Protein AF-A0A828SQ86-F1 (afdb_monomer)

Nearest PDB structures (foldseek):
  7x0t-assembly1_A  TM=2.373E-01  e=5.331E+00  Homo sapiens
  7vr1-assembly1_A  TM=2.582E-01  e=9.027E+00  Homo sapiens

Secondary structure (DSSP, 8-state):
-HHHHHHHHHHHHHHHHHHHHHHSSPPPHHHHHHHHHHHHHHHHHHHHHHHHHHHHHHHTT-THHHHHHHHHHT-HHHHHHHHHHHHHHHHHHHHHHHHIIIIIHHHHHHHHH---

Mean predicted aligned error: 4.82 Å

Structure (mmCIF, N/CA/C/O backbone):
data_AF-A0A828SQ86-F1
#
_entry.id   AF-A0A828SQ86-F1
#
loop_
_atom_site.group_PDB
_atom_site.id
_atom_site.type_symbol
_atom_site.label_atom_id
_atom_site.label_alt_id
_atom_site.label_comp_id
_atom_site.label_asym_id
_atom_site.label_entity_id
_atom_site.label_seq_id
_atom_site.pdbx_PDB_ins_code
_atom_site.Cartn_x
_atom_site.Cartn_y
_atom_site.Cartn_z
_atom_site.occupancy
_atom_site.B_iso_or_equiv
_atom_site.auth_seq_id
_atom_site.auth_comp_id
_atom_site.auth_asym_id
_atom_site.auth_atom_id
_atom_site.pdbx_PDB_model_num
ATOM 1 N N . GLY A 1 1 ? -2.473 -13.123 9.424 1.00 46.91 1 GLY A N 1
ATOM 2 C CA . GLY A 1 1 ? -1.395 -12.416 8.700 1.00 46.91 1 GLY A CA 1
ATOM 3 C C . GLY A 1 1 ? -1.062 -13.031 7.346 1.00 46.91 1 GLY A C 1
ATOM 4 O O . GLY A 1 1 ? -0.986 -12.304 6.370 1.00 46.91 1 GLY A O 1
ATOM 5 N N . ILE A 1 2 ? -0.880 -14.354 7.259 1.00 52.22 2 ILE A N 1
ATOM 6 C CA . ILE A 1 2 ? -0.421 -15.040 6.030 1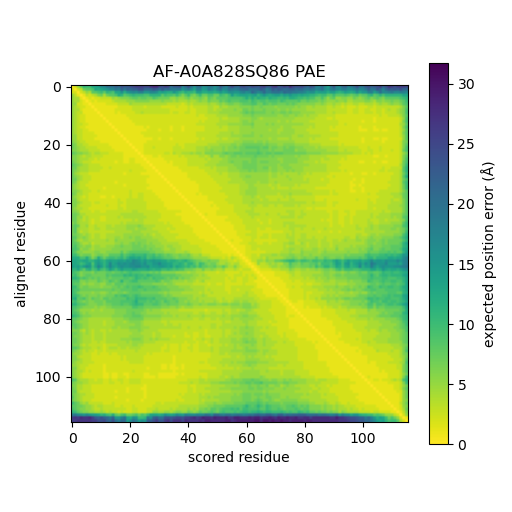.00 52.22 2 ILE A CA 1
ATOM 7 C C . ILE A 1 2 ? -1.460 -14.981 4.887 1.00 52.22 2 ILE A C 1
ATOM 9 O O . ILE A 1 2 ? -1.095 -14.795 3.729 1.00 52.22 2 ILE A O 1
ATOM 13 N N . LEU A 1 3 ? -2.756 -15.042 5.219 1.00 61.75 3 LEU A N 1
ATOM 14 C CA . LEU A 1 3 ? -3.868 -15.037 4.256 1.00 61.75 3 LEU A CA 1
ATOM 15 C C . LEU A 1 3 ? -3.983 -13.762 3.404 1.00 61.75 3 LEU A C 1
ATOM 17 O O . LEU A 1 3 ? -4.480 -13.841 2.289 1.00 61.75 3 LEU A O 1
ATOM 21 N N . THR A 1 4 ? -3.525 -12.603 3.888 1.00 70.56 4 THR A N 1
ATOM 22 C CA . THR A 1 4 ? -3.570 -11.338 3.128 1.00 70.56 4 THR A CA 1
ATOM 23 C C . THR A 1 4 ? -2.271 -11.049 2.379 1.00 70.56 4 THR A C 1
ATOM 25 O O . THR A 1 4 ? -2.304 -10.426 1.320 1.00 70.56 4 THR A O 1
ATOM 28 N N . ALA A 1 5 ? -1.130 -11.535 2.874 1.00 76.12 5 ALA A N 1
ATOM 29 C CA . ALA A 1 5 ? 0.170 -11.314 2.244 1.00 76.12 5 ALA A CA 1
ATOM 30 C C . ALA A 1 5 ? 0.300 -12.031 0.888 1.00 76.12 5 ALA A C 1
ATOM 32 O O . ALA A 1 5 ? 0.791 -11.448 -0.076 1.00 76.12 5 ALA A O 1
ATOM 33 N N . VAL A 1 6 ? -0.178 -13.276 0.789 1.00 85.31 6 VAL A N 1
ATOM 34 C CA . VAL A 1 6 ? -0.117 -14.074 -0.449 1.00 85.31 6 VAL A CA 1
ATOM 35 C C . VAL A 1 6 ? -0.900 -13.435 -1.608 1.00 85.31 6 VAL A C 1
ATOM 37 O O . VAL A 1 6 ? -0.291 -13.201 -2.655 1.00 85.31 6 VAL A O 1
ATOM 40 N N . PRO A 1 7 ? -2.199 -13.096 -1.472 1.00 87.31 7 PRO A N 1
ATOM 41 C CA . PRO A 1 7 ? -2.941 -12.456 -2.558 1.00 87.31 7 PRO A CA 1
ATOM 42 C C . PRO A 1 7 ? -2.385 -11.069 -2.899 1.00 87.31 7 PRO A C 1
ATOM 44 O O . PRO A 1 7 ? -2.374 -10.692 -4.069 1.00 87.31 7 PRO A O 1
ATOM 47 N N . TYR A 1 8 ? -1.855 -10.338 -1.913 1.00 89.44 8 TYR A N 1
ATOM 48 C CA . TYR A 1 8 ? -1.190 -9.058 -2.147 1.00 89.44 8 TYR A CA 1
ATOM 49 C C . TYR A 1 8 ? 0.047 -9.204 -3.045 1.00 89.44 8 TYR A C 1
ATOM 51 O O . TYR A 1 8 ? 0.150 -8.540 -4.079 1.00 89.44 8 TYR A O 1
ATOM 59 N N . LEU A 1 9 ? 0.953 -10.125 -2.699 1.00 90.31 9 LEU A N 1
ATOM 60 C CA . LEU A 1 9 ? 2.143 -10.424 -3.499 1.00 90.31 9 LEU A CA 1
ATOM 61 C C . LEU A 1 9 ? 1.772 -10.945 -4.893 1.00 90.31 9 LEU A C 1
ATOM 63 O O . LEU A 1 9 ? 2.349 -10.501 -5.887 1.00 90.31 9 LEU A O 1
ATOM 67 N N . GLY A 1 10 ? 0.782 -11.838 -4.980 1.00 93.38 10 GLY A N 1
ATOM 68 C CA . GLY A 1 10 ? 0.276 -12.354 -6.251 1.00 93.38 10 GLY A CA 1
ATOM 69 C C . GLY A 1 10 ? -0.225 -11.238 -7.169 1.00 93.38 10 GLY A C 1
ATOM 70 O O . GLY A 1 10 ? 0.170 -11.170 -8.335 1.00 93.38 10 GLY A O 1
ATOM 71 N N . ALA A 1 11 ? -1.019 -10.307 -6.634 1.00 94.06 11 ALA A N 1
ATOM 72 C CA . ALA A 1 11 ? -1.496 -9.145 -7.377 1.00 94.06 11 ALA A CA 1
ATOM 73 C C . ALA A 1 11 ? -0.346 -8.228 -7.822 1.00 94.06 11 ALA A C 1
ATOM 75 O O . ALA A 1 11 ? -0.341 -7.771 -8.967 1.00 94.06 11 ALA A O 1
ATOM 76 N N . MET A 1 12 ? 0.654 -7.993 -6.966 1.00 95.62 12 MET A N 1
ATOM 77 C CA . MET A 1 12 ? 1.821 -7.183 -7.332 1.00 95.62 12 MET A CA 1
ATOM 78 C C . MET A 1 12 ? 2.604 -7.785 -8.499 1.00 95.62 12 MET A C 1
ATOM 80 O O . MET A 1 12 ? 2.924 -7.088 -9.465 1.00 95.62 12 MET A O 1
ATOM 84 N N . ILE A 1 13 ? 2.882 -9.088 -8.432 1.00 95.31 13 ILE A N 1
ATOM 85 C CA . ILE A 1 13 ? 3.578 -9.815 -9.498 1.00 95.31 13 ILE A CA 1
ATOM 86 C C . ILE A 1 13 ? 2.758 -9.767 -10.786 1.00 95.31 13 ILE A C 1
ATOM 88 O O . ILE A 1 13 ? 3.305 -9.456 -11.843 1.00 95.31 13 ILE A O 1
ATOM 92 N N . PHE A 1 14 ? 1.452 -10.024 -10.707 1.00 96.50 14 PHE A N 1
ATOM 93 C CA . PHE A 1 14 ? 0.569 -10.015 -11.869 1.00 96.50 14 PHE A CA 1
ATOM 94 C C . PHE A 1 14 ? 0.519 -8.644 -12.558 1.00 96.50 14 PHE A C 1
ATOM 96 O O . PHE A 1 14 ? 0.686 -8.560 -13.778 1.00 96.50 14 PHE A O 1
ATOM 103 N N . VAL A 1 15 ? 0.333 -7.562 -11.792 1.00 96.56 15 VAL A N 1
ATOM 104 C CA . VAL A 1 15 ? 0.293 -6.192 -12.331 1.00 96.56 15 VAL A CA 1
ATOM 105 C C . VAL A 1 15 ? 1.625 -5.827 -12.976 1.00 96.56 15 VAL A C 1
ATOM 107 O O . VAL A 1 15 ? 1.634 -5.331 -14.105 1.00 96.56 15 VAL A O 1
ATOM 110 N N . LEU A 1 16 ? 2.746 -6.118 -12.307 1.00 96.81 16 LEU A N 1
ATOM 111 C CA . LEU A 1 16 ? 4.072 -5.870 -12.865 1.00 96.81 16 LEU A CA 1
ATOM 112 C C . LEU A 1 16 ? 4.291 -6.667 -14.155 1.00 96.81 16 LEU A C 1
ATOM 114 O O . LEU A 1 16 ? 4.689 -6.096 -15.165 1.00 96.81 16 LEU A O 1
ATOM 118 N N . PHE A 1 17 ? 3.990 -7.964 -14.158 1.00 96.06 17 PHE A N 1
ATOM 119 C CA . PHE A 1 17 ? 4.166 -8.818 -15.329 1.00 96.06 17 PHE A CA 1
ATOM 120 C C . PHE A 1 17 ? 3.338 -8.340 -16.526 1.00 96.06 17 PHE A C 1
ATOM 122 O O . PHE A 1 17 ? 3.848 -8.264 -17.648 1.00 96.06 17 PHE A O 1
ATOM 129 N N . ARG A 1 18 ? 2.074 -7.966 -16.291 1.00 97.00 18 ARG A N 1
ATOM 130 C CA . ARG A 1 18 ? 1.198 -7.395 -17.322 1.00 97.00 18 ARG A CA 1
ATOM 131 C C . ARG A 1 18 ? 1.759 -6.081 -17.866 1.00 97.00 18 ARG A C 1
ATOM 133 O O . ARG A 1 18 ? 1.745 -5.881 -19.079 1.00 97.00 18 ARG A O 1
ATOM 140 N N . PHE A 1 19 ? 2.265 -5.213 -16.991 1.00 97.06 19 PHE A N 1
ATOM 141 C CA . PHE A 1 19 ? 2.893 -3.954 -17.383 1.00 97.06 19 PHE A CA 1
ATOM 142 C C . PHE A 1 19 ? 4.141 -4.187 -18.243 1.00 97.06 19 PHE A C 1
ATOM 144 O O . PHE A 1 19 ? 4.227 -3.646 -19.342 1.00 97.06 19 PHE A O 1
ATOM 151 N N . LEU A 1 20 ? 5.064 -5.050 -17.797 1.00 96.44 20 LEU A N 1
ATOM 152 C CA . LEU A 1 20 ? 6.292 -5.369 -18.532 1.00 96.44 20 LEU A CA 1
ATOM 153 C C . LEU A 1 20 ? 5.985 -5.926 -19.926 1.00 96.44 20 LEU A C 1
ATOM 155 O O . LEU A 1 20 ? 6.595 -5.495 -20.900 1.00 96.44 20 LEU A O 1
ATOM 159 N N . LYS A 1 21 ? 5.019 -6.847 -20.048 1.00 95.19 21 LYS A N 1
ATOM 160 C CA . LYS A 1 21 ? 4.609 -7.402 -21.350 1.00 95.19 21 LYS A CA 1
ATOM 161 C C . LYS A 1 21 ? 4.071 -6.341 -22.309 1.00 95.19 21 LYS A C 1
ATOM 163 O O . LYS A 1 21 ? 4.339 -6.434 -23.504 1.00 95.19 21 LYS A O 1
ATOM 168 N N . LYS A 1 22 ? 3.311 -5.374 -21.792 1.00 95.94 22 LYS A N 1
ATOM 169 C CA . LYS A 1 22 ? 2.685 -4.319 -22.593 1.00 95.94 22 LYS A CA 1
ATOM 170 C C . LYS A 1 22 ? 3.691 -3.246 -23.014 1.00 95.94 22 LYS A C 1
ATOM 172 O O . LYS A 1 22 ? 3.765 -2.916 -24.188 1.00 95.94 22 LYS A O 1
ATOM 177 N N . GLU A 1 23 ? 4.453 -2.721 -22.061 1.00 95.50 23 GLU A N 1
ATOM 178 C CA . GLU A 1 23 ? 5.319 -1.554 -22.271 1.00 95.50 23 GLU A CA 1
ATOM 179 C C . GLU A 1 23 ? 6.749 -1.937 -22.687 1.00 95.50 23 GLU A C 1
ATOM 181 O O . GLU A 1 23 ? 7.520 -1.072 -23.088 1.00 95.50 23 GLU A O 1
ATOM 186 N N . ARG A 1 24 ? 7.131 -3.222 -22.575 1.00 93.81 24 ARG A N 1
ATOM 187 C CA . ARG A 1 24 ? 8.476 -3.753 -22.891 1.00 93.81 24 ARG A CA 1
ATOM 188 C C . ARG A 1 24 ? 9.627 -3.060 -22.142 1.00 93.81 24 ARG A C 1
ATOM 190 O O . ARG A 1 24 ? 10.777 -3.123 -22.556 1.00 93.81 24 ARG A O 1
ATOM 197 N N . ARG A 1 25 ? 9.333 -2.429 -21.003 1.00 94.31 25 ARG A N 1
ATOM 198 C CA . ARG A 1 25 ? 10.300 -1.747 -20.128 1.00 94.31 25 ARG A CA 1
ATOM 199 C C . ARG A 1 25 ? 9.859 -1.804 -18.670 1.00 94.31 25 ARG A C 1
ATOM 201 O O . ARG A 1 25 ? 8.688 -2.040 -18.379 1.00 94.31 25 ARG A O 1
ATOM 208 N N . ALA A 1 26 ? 10.778 -1.518 -17.751 1.00 95.75 26 ALA A N 1
ATOM 209 C CA . ALA A 1 26 ? 10.437 -1.312 -16.345 1.00 95.75 26 ALA A CA 1
ATOM 210 C C . ALA A 1 26 ? 9.604 -0.022 -16.133 1.00 95.75 26 ALA A C 1
ATOM 212 O O . ALA A 1 26 ? 9.681 0.904 -16.953 1.00 95.75 26 ALA A O 1
ATOM 213 N N . PRO A 1 27 ? 8.823 0.075 -15.036 1.00 96.50 27 PRO A N 1
ATOM 214 C CA . PRO A 1 27 ? 8.088 1.288 -14.690 1.00 96.50 27 PRO A CA 1
ATOM 215 C C . PRO A 1 27 ? 9.015 2.495 -14.507 1.00 96.50 27 PRO A C 1
ATOM 217 O O . PRO A 1 27 ? 10.070 2.411 -13.872 1.00 96.50 27 PRO A O 1
ATOM 220 N N . THR A 1 28 ? 8.588 3.642 -15.021 1.00 96.62 28 THR A N 1
ATOM 221 C CA . THR A 1 28 ? 9.190 4.947 -14.739 1.00 96.62 28 THR A CA 1
ATOM 222 C C . THR A 1 28 ? 8.921 5.369 -13.290 1.00 96.62 28 THR A C 1
ATOM 224 O O . THR A 1 28 ? 8.098 4.787 -12.579 1.00 96.62 28 THR A O 1
ATOM 227 N N . VAL A 1 29 ? 9.592 6.428 -12.827 1.00 94.31 29 VAL A N 1
ATOM 228 C CA . VAL A 1 29 ? 9.369 7.003 -11.490 1.00 94.31 29 VAL A CA 1
ATOM 229 C C . VAL A 1 29 ? 7.893 7.355 -11.214 1.00 94.31 29 VAL A C 1
ATOM 231 O O . VAL A 1 29 ? 7.409 6.952 -10.150 1.00 94.31 29 VAL A O 1
ATOM 234 N N . PRO A 1 30 ? 7.156 8.060 -12.100 1.00 96.19 30 PRO A N 1
ATOM 235 C CA . PRO A 1 30 ? 5.741 8.350 -11.861 1.00 96.19 30 PRO A CA 1
ATOM 236 C C . PRO A 1 30 ? 4.866 7.089 -11.849 1.00 96.19 30 PRO A C 1
ATOM 238 O O . PRO A 1 30 ? 4.013 6.959 -10.972 1.00 96.19 30 PRO A O 1
ATOM 241 N N . GLU A 1 31 ? 5.101 6.122 -12.740 1.00 96.62 31 GLU A N 1
A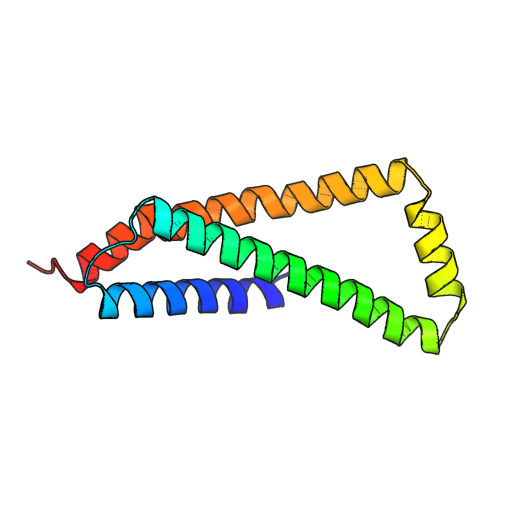TOM 242 C CA . GLU A 1 31 ? 4.340 4.859 -12.770 1.00 96.62 31 GLU A CA 1
ATOM 243 C C . GLU A 1 31 ? 4.569 4.031 -11.503 1.00 96.62 31 GLU A C 1
ATOM 245 O O . GLU A 1 31 ? 3.615 3.555 -10.889 1.00 96.62 31 GLU A O 1
ATOM 250 N N . LYS A 1 32 ? 5.820 3.933 -11.044 1.00 95.50 32 LYS A N 1
ATOM 251 C CA . LYS A 1 32 ? 6.173 3.291 -9.773 1.00 95.50 32 LYS A CA 1
ATOM 252 C C . LYS A 1 32 ? 5.431 3.925 -8.596 1.00 95.50 32 LYS A C 1
ATOM 254 O O . LYS A 1 32 ? 4.879 3.202 -7.765 1.00 95.50 32 LYS A O 1
ATOM 259 N N . LYS A 1 33 ? 5.402 5.263 -8.513 1.00 95.12 33 LYS A N 1
ATOM 260 C CA . LYS A 1 33 ? 4.645 5.977 -7.468 1.00 95.12 33 LYS A CA 1
ATOM 261 C C . LYS A 1 33 ? 3.153 5.660 -7.565 1.00 95.12 33 LYS A C 1
ATOM 263 O O . LYS A 1 33 ? 2.547 5.331 -6.549 1.00 95.12 33 LYS A O 1
ATOM 268 N N . LYS A 1 34 ? 2.587 5.678 -8.776 1.00 96.56 34 LYS A N 1
ATOM 269 C CA . LYS A 1 34 ? 1.178 5.344 -9.022 1.00 96.56 34 LYS A CA 1
ATOM 270 C C . LYS A 1 34 ? 0.837 3.922 -8.572 1.00 96.56 34 LYS A C 1
ATOM 272 O O . LYS A 1 34 ? -0.154 3.744 -7.872 1.00 96.56 34 LYS A O 1
ATOM 277 N N . PHE A 1 35 ? 1.659 2.926 -8.910 1.00 96.06 35 PHE A N 1
ATOM 278 C CA . PHE A 1 35 ? 1.453 1.549 -8.450 1.00 96.06 35 PHE A CA 1
ATOM 279 C C . PHE A 1 35 ? 1.568 1.434 -6.933 1.00 96.06 35 PHE A C 1
ATOM 281 O O . PHE A 1 35 ? 0.694 0.852 -6.301 1.00 96.06 35 PHE A O 1
ATOM 288 N N . THR A 1 36 ? 2.596 2.040 -6.340 1.00 95.81 36 THR A N 1
ATOM 289 C CA . THR A 1 36 ? 2.809 1.999 -4.886 1.00 95.81 36 THR A CA 1
ATOM 290 C C . THR A 1 36 ? 1.618 2.588 -4.131 1.00 95.81 36 THR A C 1
ATOM 292 O O . THR A 1 36 ? 1.081 1.946 -3.229 1.00 95.81 36 THR A O 1
ATOM 295 N N . LEU A 1 37 ? 1.162 3.778 -4.530 1.00 94.81 37 LEU A N 1
ATOM 296 C CA . LEU A 1 37 ? 0.004 4.433 -3.922 1.00 94.81 37 LEU A CA 1
ATOM 297 C C . LEU A 1 37 ? -1.283 3.647 -4.174 1.00 94.81 37 LEU A C 1
ATOM 299 O O . LEU A 1 37 ? -2.050 3.446 -3.241 1.00 94.81 37 LEU A O 1
ATOM 303 N N . GLY A 1 38 ? -1.492 3.144 -5.393 1.00 95.19 38 GLY A N 1
ATOM 304 C CA . GLY A 1 38 ? -2.663 2.334 -5.728 1.00 95.19 38 GLY A CA 1
ATOM 305 C C . GLY A 1 38 ? -2.776 1.081 -4.859 1.00 95.19 38 GLY A C 1
ATOM 306 O O . GLY A 1 38 ? -3.815 0.849 -4.250 1.00 95.19 38 GLY A O 1
ATOM 307 N N . PHE A 1 39 ? -1.694 0.311 -4.723 1.00 94.00 39 PHE A N 1
ATOM 308 C CA . PHE A 1 39 ? -1.671 -0.870 -3.852 1.00 94.00 39 PHE A CA 1
ATOM 309 C C . PHE A 1 39 ? -1.823 -0.516 -2.372 1.00 94.00 39 PHE A C 1
ATOM 311 O O . PHE A 1 39 ? -2.496 -1.242 -1.643 1.00 94.00 39 PHE A O 1
ATOM 318 N N . THR A 1 40 ? -1.233 0.596 -1.931 1.00 91.81 40 THR A N 1
ATOM 319 C CA . THR A 1 40 ? -1.380 1.087 -0.553 1.00 91.81 40 THR A CA 1
ATOM 320 C C . THR A 1 40 ? -2.841 1.437 -0.260 1.00 91.81 40 THR A C 1
ATOM 322 O O . THR A 1 40 ? -3.396 0.978 0.734 1.00 91.81 40 THR A O 1
ATOM 325 N N . LEU A 1 41 ? -3.492 2.182 -1.156 1.00 92.88 41 LEU A N 1
ATOM 326 C CA . LEU A 1 41 ? -4.897 2.569 -1.031 1.00 92.88 41 LEU A CA 1
ATOM 327 C C . LEU A 1 41 ? -5.832 1.359 -1.050 1.00 92.88 41 LEU A C 1
ATOM 329 O O . LEU A 1 41 ? -6.713 1.268 -0.201 1.00 92.88 41 LEU A O 1
ATOM 333 N N . ILE A 1 42 ? -5.622 0.412 -1.969 1.00 92.69 42 ILE A N 1
ATOM 334 C CA . ILE A 1 42 ? -6.422 -0.820 -2.032 1.00 92.69 42 ILE A CA 1
ATOM 335 C C . ILE A 1 42 ? -6.269 -1.624 -0.739 1.00 92.69 42 ILE A C 1
ATOM 337 O O . ILE A 1 42 ? -7.267 -2.079 -0.185 1.00 92.69 42 ILE A O 1
ATOM 341 N N . PHE A 1 43 ? -5.042 -1.779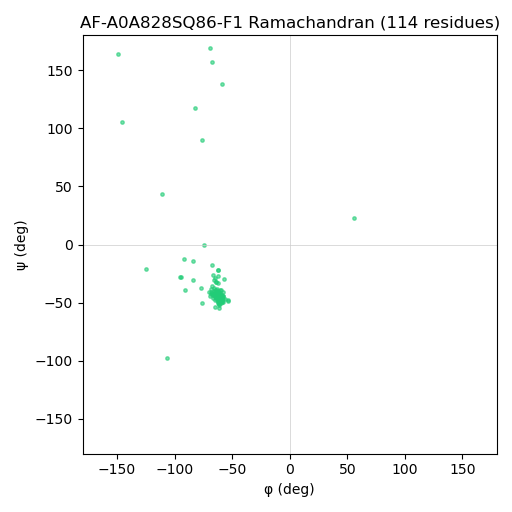 -0.235 1.00 90.81 43 PHE A N 1
ATOM 342 C CA . PHE A 1 43 ? -4.791 -2.528 0.993 1.00 90.81 43 PHE A CA 1
ATOM 343 C C . PHE A 1 43 ? -5.503 -1.896 2.192 1.00 90.81 43 PHE A C 1
ATOM 345 O O . PHE A 1 43 ? -6.235 -2.584 2.904 1.00 90.81 43 PHE A O 1
ATOM 352 N N . TRP A 1 44 ? -5.335 -0.590 2.408 1.00 90.88 44 TRP A N 1
ATOM 353 C CA . TRP A 1 44 ? -5.972 0.092 3.537 1.00 90.88 44 TRP A CA 1
ATOM 354 C C . TRP A 1 44 ? -7.488 0.177 3.390 1.00 90.88 44 TRP A C 1
ATOM 356 O O . TRP A 1 44 ? -8.194 -0.044 4.371 1.00 90.88 44 TRP A O 1
ATOM 366 N N . GLY A 1 45 ? -7.992 0.400 2.174 1.00 92.12 45 GLY A N 1
ATOM 367 C CA . GLY A 1 45 ? -9.422 0.371 1.877 1.00 92.12 45 GLY A CA 1
ATOM 368 C C . GLY A 1 45 ? -10.043 -0.989 2.187 1.00 92.12 45 GLY A C 1
ATOM 369 O O . GLY A 1 45 ? -11.030 -1.054 2.910 1.00 92.12 45 GLY A O 1
ATOM 370 N N . TYR A 1 46 ? -9.423 -2.083 1.735 1.00 90.50 46 TYR A N 1
ATOM 371 C CA . TYR A 1 46 ? -9.877 -3.442 2.042 1.00 90.50 46 TYR A CA 1
ATOM 372 C C . TYR A 1 46 ? -9.898 -3.721 3.552 1.00 90.50 46 TYR A C 1
ATOM 374 O O . TYR A 1 46 ? -10.888 -4.242 4.064 1.00 90.50 46 TYR A O 1
ATOM 382 N N . ASN A 1 47 ? -8.838 -3.348 4.279 1.00 89.88 47 ASN A N 1
ATOM 383 C CA . ASN A 1 47 ? -8.781 -3.550 5.730 1.00 89.88 47 ASN A CA 1
ATOM 384 C C . ASN A 1 47 ? -9.846 -2.719 6.461 1.00 89.88 47 ASN A C 1
ATOM 386 O O . ASN A 1 47 ? -10.523 -3.244 7.343 1.00 89.88 47 ASN A O 1
ATOM 390 N N . LEU A 1 48 ? -10.043 -1.458 6.066 1.00 91.25 48 LEU A N 1
ATOM 391 C CA . LEU A 1 48 ? -11.081 -0.600 6.636 1.00 91.25 48 LEU A CA 1
ATOM 392 C C . LEU A 1 48 ? -12.481 -1.169 6.369 1.00 91.25 48 LEU A C 1
ATOM 394 O O . LEU A 1 48 ? -13.282 -1.279 7.294 1.00 91.25 48 LEU A O 1
ATOM 398 N N . CYS A 1 49 ? -12.759 -1.597 5.134 1.00 94.00 49 CYS A N 1
ATOM 399 C CA . CYS A 1 49 ? -14.008 -2.274 4.794 1.00 94.00 49 CYS A CA 1
ATOM 400 C C . CYS A 1 49 ? -14.209 -3.539 5.634 1.00 94.00 49 CYS A C 1
ATOM 402 O O . CYS A 1 49 ? -15.316 -3.768 6.108 1.00 94.00 49 CYS A O 1
ATOM 404 N N . GLY A 1 50 ? -13.158 -4.330 5.864 1.00 91.75 50 GLY A N 1
ATOM 405 C CA . GLY A 1 50 ? -13.215 -5.516 6.719 1.00 91.75 5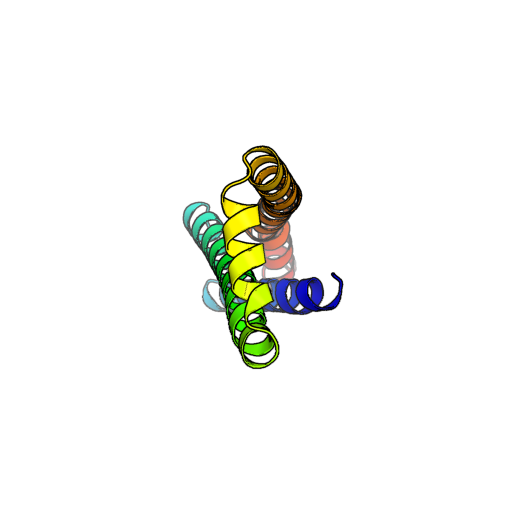0 GLY A CA 1
ATOM 406 C C . GLY A 1 50 ? -13.581 -5.193 8.169 1.00 91.75 50 GLY A C 1
ATOM 407 O O . GLY A 1 50 ? -14.439 -5.863 8.740 1.00 91.75 50 GLY A O 1
ATOM 408 N N . VAL A 1 51 ? -12.992 -4.139 8.746 1.00 90.62 51 VAL A N 1
ATOM 409 C CA . VAL A 1 51 ? -13.330 -3.669 10.102 1.00 90.62 51 VAL A CA 1
ATOM 410 C C . VAL A 1 51 ? -14.789 -3.222 10.175 1.00 90.62 51 VAL A C 1
ATOM 412 O O . VAL A 1 51 ? -15.522 -3.683 11.048 1.00 90.62 51 VAL A O 1
ATOM 415 N N . LEU A 1 52 ? -15.235 -2.377 9.241 1.00 92.44 52 LEU A N 1
ATOM 416 C CA . LEU A 1 52 ? -16.614 -1.878 9.210 1.00 92.44 52 LEU A CA 1
ATOM 417 C C . LEU A 1 52 ? -17.627 -3.004 8.974 1.00 92.44 52 LEU A C 1
ATOM 419 O O . LEU A 1 52 ? -18.676 -3.043 9.612 1.00 92.44 52 LEU A O 1
ATOM 423 N N . PHE A 1 53 ? -17.306 -3.943 8.085 1.00 93.69 53 PHE A N 1
ATOM 424 C CA . PHE A 1 53 ? -18.147 -5.100 7.805 1.00 93.69 53 PHE A CA 1
ATOM 425 C C . PHE A 1 53 ? -18.232 -6.048 9.005 1.00 93.69 53 PHE A C 1
ATOM 427 O O . PHE A 1 53 ? -19.321 -6.504 9.345 1.00 93.69 53 PHE A O 1
ATOM 434 N N . GLY A 1 54 ? -17.110 -6.304 9.684 1.00 91.31 54 GLY A N 1
ATOM 435 C CA . GLY A 1 54 ? -17.088 -7.067 10.930 1.00 91.31 54 GLY A CA 1
ATOM 436 C C . GLY A 1 54 ? -17.945 -6.400 12.002 1.00 91.31 54 GLY A C 1
ATOM 437 O O . GLY A 1 54 ? -18.837 -7.041 12.554 1.00 91.31 54 GLY A O 1
ATOM 438 N N . LEU A 1 55 ? -17.748 -5.098 12.229 1.00 92.31 55 LEU A N 1
ATOM 439 C CA . LEU A 1 55 ? -18.556 -4.306 13.159 1.00 92.31 55 LEU A CA 1
ATOM 440 C C . LEU A 1 55 ? -20.051 -4.435 12.837 1.00 92.31 55 LEU A C 1
ATOM 442 O O . LEU A 1 55 ? -20.852 -4.728 13.721 1.00 92.31 55 LEU A O 1
ATOM 446 N N . PHE A 1 56 ? -20.428 -4.287 11.567 1.00 91.06 56 PHE A N 1
ATOM 447 C CA . PHE A 1 56 ? -21.809 -4.427 11.109 1.00 91.06 56 PHE A CA 1
ATOM 448 C C . PHE A 1 56 ? -22.385 -5.831 11.342 1.00 91.06 56 PHE A C 1
ATOM 450 O O . PHE A 1 56 ? -23.511 -5.961 11.815 1.00 91.06 56 PHE A O 1
ATOM 457 N N . LEU A 1 57 ? -21.638 -6.893 11.030 1.00 93.25 57 LEU A N 1
ATOM 458 C CA . LEU A 1 57 ? -22.110 -8.264 11.230 1.00 93.25 57 LEU A CA 1
ATOM 459 C C . LEU A 1 57 ? -22.246 -8.633 12.709 1.00 93.25 57 LEU A C 1
ATOM 461 O O . LEU A 1 57 ? -23.231 -9.273 13.082 1.00 93.25 57 LEU A O 1
ATOM 465 N N . PHE A 1 58 ? -21.276 -8.258 13.542 1.00 91.50 58 PHE A N 1
ATOM 466 C CA . PHE A 1 58 ? -21.273 -8.624 14.958 1.00 91.50 58 PHE A CA 1
ATOM 467 C C . PHE A 1 58 ? -22.248 -7.774 15.780 1.00 91.50 58 PHE A C 1
ATOM 469 O O . PHE A 1 58 ? -22.959 -8.324 16.619 1.00 91.50 58 PHE A O 1
ATOM 476 N N . SER A 1 59 ? -22.385 -6.480 15.470 1.00 90.06 59 SER A N 1
ATOM 477 C CA . SER A 1 59 ? -23.347 -5.594 16.153 1.00 90.06 59 SER A CA 1
ATOM 478 C C . SER A 1 59 ? -24.812 -5.999 15.977 1.00 90.06 59 SER A C 1
ATOM 480 O O . SER A 1 59 ? -25.645 -5.660 16.811 1.00 90.06 59 SER A O 1
ATOM 482 N N . ARG A 1 60 ? -25.148 -6.769 14.931 1.00 88.69 60 ARG A N 1
ATOM 483 C CA . ARG A 1 60 ? -26.492 -7.352 14.766 1.00 88.69 60 ARG A CA 1
ATOM 484 C C . ARG A 1 60 ? -26.843 -8.375 15.843 1.00 88.69 60 ARG A C 1
ATOM 486 O O . ARG A 1 60 ? -28.022 -8.590 16.097 1.00 88.69 60 ARG A O 1
ATOM 493 N N . LYS A 1 61 ? -25.838 -9.055 16.399 1.00 87.44 61 LYS A N 1
ATOM 494 C CA . LYS A 1 61 ? -26.019 -10.083 17.432 1.00 87.44 61 LYS A CA 1
ATOM 495 C C . LYS A 1 61 ? -25.850 -9.516 18.836 1.00 87.44 61 LYS A C 1
ATOM 497 O O . LYS A 1 61 ? -26.450 -10.049 19.760 1.00 87.44 61 LYS A O 1
ATOM 502 N N . ASP A 1 62 ? -25.056 -8.458 18.969 1.00 89.31 62 ASP A N 1
ATOM 503 C CA . ASP A 1 62 ? -24.794 -7.784 20.233 1.00 89.31 62 ASP A CA 1
ATOM 504 C C . ASP A 1 62 ? -24.617 -6.265 20.009 1.00 89.31 62 ASP A C 1
ATOM 506 O O . ASP A 1 62 ? -23.584 -5.828 19.484 1.00 89.31 62 ASP A O 1
ATOM 510 N N . PRO A 1 63 ? -25.612 -5.440 20.382 1.00 83.38 63 PRO A N 1
ATOM 511 C CA . PRO A 1 63 ? -25.557 -3.995 20.189 1.00 83.38 63 PRO A CA 1
ATOM 512 C C . PRO A 1 63 ? -24.491 -3.300 21.055 1.00 83.38 63 PRO A C 1
ATOM 514 O O . PRO A 1 63 ? -24.085 -2.182 20.711 1.00 83.38 63 PRO A O 1
ATOM 517 N N . GLU A 1 64 ? -23.982 -3.935 22.120 1.00 91.75 64 GLU A N 1
ATOM 518 C CA . GLU A 1 64 ? -22.912 -3.367 22.954 1.00 91.75 64 GLU A CA 1
ATOM 519 C C . GLU A 1 64 ? -21.590 -3.256 22.188 1.00 91.75 64 GLU A C 1
ATOM 521 O O . GLU A 1 64 ? -20.790 -2.360 22.456 1.00 91.75 64 GLU A O 1
ATOM 526 N N . ILE A 1 65 ? -21.369 -4.093 21.169 1.00 91.00 65 ILE A N 1
ATOM 527 C CA . ILE A 1 65 ? -20.152 -4.063 20.343 1.00 91.00 65 ILE A CA 1
ATOM 528 C C . ILE A 1 65 ? -19.961 -2.694 19.687 1.00 91.00 65 ILE A C 1
ATOM 530 O O . ILE A 1 65 ? -18.856 -2.146 19.694 1.00 91.00 65 ILE A O 1
ATOM 534 N N . LEU A 1 66 ? -21.035 -2.119 19.140 1.00 88.88 66 LEU A N 1
ATOM 535 C CA . LEU A 1 66 ? -20.969 -0.805 18.504 1.00 88.88 66 LEU A CA 1
ATOM 536 C C . LEU A 1 66 ? -20.710 0.297 19.540 1.00 88.88 66 LEU A C 1
ATOM 538 O O . LEU A 1 66 ? -19.910 1.199 19.289 1.00 88.88 66 LEU A O 1
ATOM 542 N N . GLN A 1 67 ? -21.350 0.213 20.708 1.00 89.69 67 GLN A N 1
ATOM 543 C CA . GLN A 1 67 ? -21.173 1.186 21.788 1.00 89.69 67 GLN A CA 1
ATOM 544 C C . GLN A 1 67 ? -19.744 1.159 22.344 1.00 89.69 67 GLN A C 1
ATOM 546 O O . GLN A 1 67 ? -19.100 2.206 22.432 1.00 89.69 67 GLN A O 1
ATOM 551 N N . ASN A 1 68 ? -19.218 -0.033 22.631 1.00 91.81 68 ASN A N 1
ATOM 552 C CA . ASN A 1 68 ? -17.857 -0.239 23.119 1.00 91.81 68 ASN A CA 1
ATOM 553 C C . ASN A 1 68 ? -16.818 0.225 22.096 1.00 91.81 68 ASN A C 1
ATOM 555 O O . ASN A 1 68 ? -15.865 0.915 22.454 1.00 91.81 68 ASN A O 1
ATOM 559 N N . PHE A 1 69 ? -17.026 -0.064 20.808 1.00 90.81 69 PHE A N 1
ATOM 560 C CA . PHE A 1 69 ? -16.151 0.435 19.747 1.00 90.81 69 PHE A CA 1
ATOM 561 C C . PHE A 1 69 ? -16.106 1.971 19.711 1.00 90.81 69 PHE A C 1
ATOM 563 O O . PHE A 1 69 ? -15.023 2.559 19.696 1.00 90.81 69 PHE A O 1
ATOM 570 N N . MET A 1 70 ? -17.265 2.635 19.770 1.00 90.31 70 MET A N 1
ATOM 571 C CA . MET A 1 70 ? -17.337 4.101 19.816 1.00 90.31 70 MET A CA 1
ATOM 572 C C . MET A 1 70 ? -16.708 4.679 21.090 1.00 90.31 70 MET A C 1
ATOM 574 O O . MET A 1 70 ? -16.139 5.771 21.050 1.00 90.31 70 MET A O 1
ATOM 578 N N . LEU A 1 71 ? -16.784 3.961 22.212 1.00 93.69 71 LEU A N 1
ATOM 579 C CA . LEU A 1 71 ? -16.140 4.350 23.463 1.00 93.69 71 LEU A CA 1
ATOM 580 C C . LEU A 1 71 ? -14.611 4.251 23.364 1.00 93.69 71 LEU A C 1
ATOM 582 O O . LEU A 1 71 ? -13.923 5.200 23.743 1.00 93.69 71 LEU A O 1
ATOM 586 N N . TYR A 1 72 ? -14.074 3.175 22.780 1.00 91.31 72 TYR A N 1
ATOM 587 C CA . TYR A 1 72 ? -12.634 3.039 22.538 1.00 91.31 72 TYR A CA 1
ATOM 588 C C . TYR A 1 72 ? -12.097 4.103 21.579 1.00 91.31 72 TYR A C 1
ATOM 590 O O . TYR A 1 72 ? -11.031 4.663 21.827 1.00 91.31 72 TYR A O 1
ATOM 598 N N . LEU A 1 73 ? -12.852 4.470 20.538 1.00 90.31 73 LEU A N 1
ATOM 599 C CA . LEU A 1 73 ? -12.457 5.550 19.627 1.00 90.31 73 LEU A CA 1
ATOM 600 C C . LEU A 1 73 ? -12.336 6.920 20.310 1.00 90.31 73 LEU A C 1
ATOM 602 O O . LEU A 1 73 ? -11.636 7.786 19.794 1.00 90.31 73 LEU A O 1
ATOM 606 N N . LYS A 1 74 ? -12.980 7.137 21.462 1.00 93.00 74 LYS A N 1
ATOM 607 C CA . LYS A 1 74 ? -12.838 8.379 22.241 1.00 93.00 74 LYS A CA 1
ATOM 608 C C . LYS A 1 74 ? -11.613 8.378 23.155 1.00 93.00 74 LYS A C 1
ATOM 610 O O . LYS A 1 74 ? -11.251 9.435 23.666 1.00 93.00 74 LYS A O 1
ATOM 615 N N . GLN A 1 75 ? -10.980 7.227 23.383 1.00 95.12 75 GLN A N 1
ATOM 616 C CA . GLN A 1 75 ? -9.822 7.117 24.266 1.00 95.12 75 GLN A CA 1
ATOM 617 C C . GLN A 1 75 ? -8.532 7.514 23.521 1.00 95.12 75 GLN A C 1
ATOM 619 O O . GLN A 1 75 ? -8.126 6.823 22.582 1.00 95.12 75 GLN A O 1
ATOM 624 N N . PRO A 1 76 ? -7.816 8.576 23.948 1.00 93.38 76 PRO A N 1
ATOM 625 C CA . PRO A 1 76 ? -6.612 9.045 23.251 1.00 93.38 76 PRO A CA 1
ATOM 626 C C . PRO A 1 76 ? -5.475 8.015 23.226 1.00 93.38 76 PRO A C 1
ATOM 628 O O . PRO A 1 76 ? -4.720 7.935 22.257 1.00 93.38 76 PRO A O 1
ATOM 631 N N . GLN A 1 77 ? -5.366 7.203 24.282 1.00 94.00 77 GLN A N 1
ATOM 632 C CA . GLN A 1 77 ? -4.377 6.127 24.390 1.00 94.00 77 GLN A CA 1
ATOM 633 C C . GLN A 1 77 ? -4.650 5.026 23.362 1.00 94.00 77 GLN A C 1
ATOM 635 O O . GLN A 1 77 ? -3.739 4.614 22.648 1.00 94.00 77 GLN A O 1
ATOM 640 N N . PHE A 1 7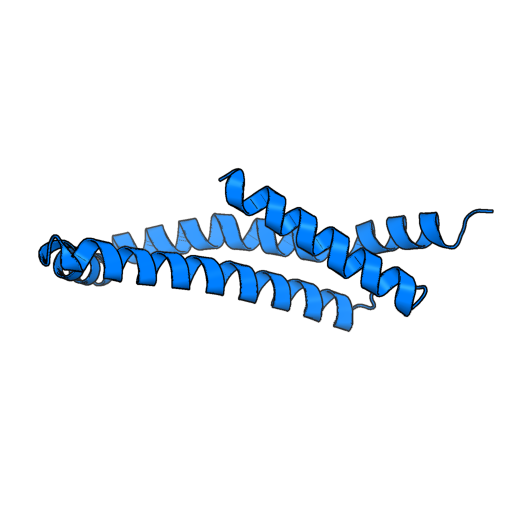8 ? -5.913 4.607 23.231 1.00 92.81 78 PHE A N 1
ATOM 641 C CA . PHE A 1 78 ? -6.322 3.620 22.236 1.00 92.81 78 PHE A CA 1
ATOM 642 C C . PHE A 1 78 ? -6.042 4.116 20.814 1.00 92.81 78 PHE A C 1
ATOM 644 O O . PHE A 1 78 ? -5.408 3.408 20.032 1.00 92.81 78 PHE A O 1
ATOM 651 N N . LEU A 1 79 ? -6.431 5.358 20.496 1.00 93.88 79 LEU A N 1
ATOM 652 C CA . LEU A 1 79 ? -6.150 5.963 19.190 1.00 93.88 79 LEU A CA 1
ATOM 653 C C . LEU A 1 79 ? -4.647 6.017 18.893 1.00 93.88 79 LEU A C 1
ATOM 655 O O . LEU A 1 79 ? -4.229 5.652 17.795 1.00 93.88 79 LEU A O 1
ATOM 659 N N . SER A 1 80 ? -3.834 6.420 19.871 1.00 94.75 80 SER A N 1
ATOM 660 C CA . SER A 1 80 ? -2.374 6.467 19.727 1.00 94.75 80 SER A CA 1
ATOM 661 C C . SER A 1 80 ? -1.794 5.092 19.398 1.00 94.75 80 SER A C 1
ATOM 663 O O . SER A 1 80 ? -1.042 4.954 18.434 1.00 94.75 80 SER A O 1
ATOM 665 N N . ILE A 1 81 ? -2.187 4.058 20.148 1.00 94.69 81 ILE A N 1
ATOM 666 C CA . ILE A 1 81 ? -1.734 2.679 19.916 1.00 94.69 81 ILE A CA 1
ATOM 667 C C . ILE A 1 81 ? -2.180 2.192 18.535 1.00 94.69 81 ILE A C 1
ATOM 669 O O . ILE A 1 81 ? -1.371 1.644 17.787 1.00 94.69 81 ILE A O 1
ATOM 673 N N . MET A 1 82 ? -3.440 2.434 18.166 1.00 92.38 82 MET A N 1
ATOM 674 C CA . MET A 1 82 ? -3.984 2.046 16.866 1.00 92.38 82 MET A CA 1
ATOM 675 C C . MET A 1 82 ? -3.194 2.683 15.715 1.00 92.38 82 MET A C 1
ATOM 677 O O . MET A 1 82 ? -2.825 1.989 14.768 1.00 92.38 82 MET A O 1
ATOM 681 N N . VAL A 1 83 ? -2.882 3.980 15.808 1.00 93.31 83 VAL A N 1
ATOM 682 C CA . VAL A 1 83 ? -2.075 4.692 14.804 1.00 93.31 83 VAL A CA 1
ATOM 683 C C . VAL A 1 83 ? -0.655 4.132 14.739 1.00 93.31 83 VAL A C 1
ATOM 685 O O . VAL A 1 83 ? -0.158 3.887 13.641 1.00 93.31 83 VAL A O 1
ATOM 688 N N . ILE A 1 84 ? -0.011 3.872 15.880 1.00 95.56 84 ILE A N 1
ATOM 689 C CA . ILE A 1 84 ? 1.338 3.283 15.920 1.00 95.56 84 ILE A CA 1
ATOM 690 C C . ILE A 1 84 ? 1.343 1.912 15.237 1.00 95.56 84 ILE A C 1
ATOM 692 O O . ILE A 1 84 ? 2.170 1.671 14.356 1.00 95.56 84 ILE A O 1
ATOM 696 N N . MET A 1 85 ? 0.397 1.035 15.578 1.00 92.50 85 MET A N 1
ATOM 697 C CA . MET A 1 85 ? 0.284 -0.291 14.962 1.00 92.50 85 MET A CA 1
ATOM 698 C C . MET A 1 85 ? -0.000 -0.206 13.458 1.00 92.50 85 MET A C 1
ATOM 700 O O . MET A 1 85 ? 0.577 -0.964 12.674 1.00 92.50 85 MET A O 1
ATOM 704 N N . LEU A 1 86 ? -0.850 0.737 13.041 1.00 91.06 86 LEU A N 1
ATOM 705 C CA . LEU A 1 86 ? -1.137 0.986 11.631 1.00 91.06 86 LEU A CA 1
ATOM 706 C C . LEU A 1 86 ? 0.136 1.402 10.889 1.00 91.06 86 LEU A C 1
ATOM 708 O O . LEU A 1 86 ? 0.456 0.819 9.854 1.00 91.06 86 LEU A O 1
ATOM 712 N N . LEU A 1 87 ? 0.899 2.355 11.430 1.00 92.12 87 LEU A N 1
ATOM 713 C CA . LEU A 1 87 ? 2.149 2.830 10.832 1.00 92.12 87 LEU A CA 1
ATOM 714 C C . LEU A 1 87 ? 3.232 1.746 10.792 1.00 92.12 87 LEU A C 1
ATOM 716 O O . LEU A 1 87 ? 3.922 1.625 9.777 1.00 92.12 87 LEU A O 1
ATOM 720 N N . M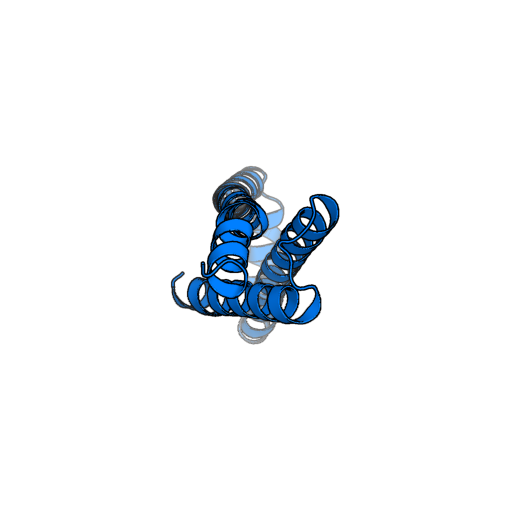ET A 1 88 ? 3.336 0.921 11.839 1.00 93.19 88 MET A N 1
ATOM 721 C CA . MET A 1 88 ? 4.251 -0.226 11.875 1.00 93.19 88 MET A CA 1
ATOM 722 C C . MET A 1 88 ? 4.010 -1.205 10.721 1.00 93.19 88 MET A C 1
ATOM 724 O O . MET A 1 88 ? 4.958 -1.837 10.265 1.00 93.19 88 MET A O 1
ATOM 728 N N . LEU A 1 89 ? 2.775 -1.317 10.222 1.00 89.06 89 LEU A N 1
ATOM 729 C CA . LEU A 1 89 ? 2.451 -2.125 9.043 1.00 89.06 89 LEU A CA 1
ATOM 730 C C . LEU A 1 89 ? 2.531 -1.320 7.736 1.00 89.06 89 LEU A C 1
ATOM 732 O O . LEU A 1 89 ? 3.021 -1.829 6.727 1.00 89.06 89 LEU A O 1
ATOM 736 N N . ALA A 1 90 ? 2.087 -0.061 7.740 1.00 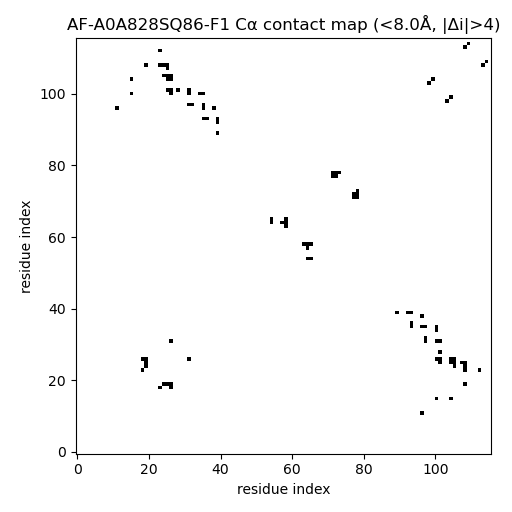90.00 90 ALA A N 1
ATOM 737 C CA . ALA A 1 90 ? 2.039 0.793 6.552 1.00 90.00 90 ALA A CA 1
ATOM 738 C C . ALA A 1 90 ? 3.416 1.102 5.988 1.00 90.00 90 ALA A C 1
ATOM 740 O O . ALA A 1 90 ? 3.609 1.024 4.774 1.00 90.00 90 ALA A O 1
ATOM 741 N N . ILE A 1 91 ? 4.367 1.442 6.858 1.00 92.25 91 ILE A N 1
ATOM 742 C CA . ILE A 1 91 ? 5.696 1.876 6.435 1.00 92.25 91 ILE A CA 1
ATOM 743 C C . ILE A 1 91 ? 6.438 0.728 5.731 1.00 92.25 91 ILE A C 1
ATOM 745 O O . ILE A 1 91 ? 6.834 0.919 4.576 1.00 92.25 91 ILE A O 1
ATOM 749 N N . PRO A 1 92 ? 6.582 -0.479 6.319 1.00 91.62 92 PRO A N 1
ATOM 750 C CA . PRO A 1 92 ? 7.243 -1.586 5.633 1.00 91.62 92 PRO A CA 1
ATOM 751 C C . PRO A 1 92 ? 6.526 -1.991 4.345 1.00 91.62 92 PRO A C 1
ATOM 753 O O . PRO A 1 92 ? 7.183 -2.220 3.330 1.00 91.62 92 PRO A O 1
ATOM 756 N N . LEU A 1 93 ? 5.188 -2.029 4.352 1.00 90.75 93 LEU A N 1
ATOM 757 C CA . LEU A 1 93 ? 4.413 -2.413 3.173 1.00 90.75 93 LEU A CA 1
ATOM 758 C C . LEU A 1 93 ? 4.618 -1.426 2.018 1.00 90.75 93 LEU A C 1
ATOM 760 O O . LEU A 1 93 ? 4.857 -1.840 0.881 1.00 90.75 93 LEU A O 1
ATOM 764 N N . TYR A 1 94 ? 4.594 -0.124 2.308 1.00 93.12 94 TYR A N 1
ATOM 765 C CA . TYR A 1 94 ? 4.873 0.916 1.323 1.00 93.12 94 TYR A CA 1
ATOM 766 C C . TYR A 1 94 ? 6.290 0.778 0.756 1.00 93.12 94 TYR A C 1
ATOM 768 O O . TYR A 1 94 ? 6.470 0.785 -0.463 1.00 93.12 94 TYR A O 1
ATOM 776 N N . LEU A 1 95 ? 7.295 0.602 1.621 1.00 94.75 95 LEU A N 1
ATOM 777 C CA . LEU A 1 95 ? 8.696 0.479 1.212 1.00 94.75 95 LEU A CA 1
ATOM 778 C C . LEU A 1 95 ? 8.942 -0.756 0.339 1.00 94.75 95 LEU A C 1
ATOM 780 O O . LEU A 1 95 ? 9.584 -0.639 -0.707 1.00 94.75 95 LEU A O 1
ATOM 784 N N . ILE A 1 96 ? 8.398 -1.916 0.718 1.00 94.19 96 ILE A N 1
ATOM 785 C CA . ILE A 1 96 ? 8.513 -3.157 -0.063 1.00 94.19 96 ILE A CA 1
ATOM 786 C C . ILE A 1 96 ? 7.858 -2.980 -1.434 1.00 94.19 96 ILE A C 1
ATOM 788 O O . ILE A 1 96 ? 8.445 -3.345 -2.453 1.00 94.19 96 ILE A O 1
ATOM 792 N N . THR A 1 97 ? 6.682 -2.359 -1.483 1.00 95.25 97 THR A N 1
ATOM 793 C CA . THR A 1 97 ? 5.947 -2.119 -2.734 1.00 95.25 97 THR A CA 1
ATOM 794 C C . THR A 1 97 ? 6.687 -1.154 -3.647 1.00 95.25 97 THR A C 1
ATOM 796 O O . THR A 1 97 ? 6.850 -1.410 -4.843 1.00 95.25 97 THR A O 1
ATOM 799 N N . TYR A 1 98 ? 7.215 -0.077 -3.074 1.00 96.12 98 TYR A N 1
ATOM 800 C CA . TYR A 1 98 ? 8.020 0.900 -3.792 1.00 96.12 98 TYR A CA 1
ATOM 801 C C . TYR A 1 98 ? 9.312 0.288 -4.342 1.00 96.12 98 TYR A C 1
ATOM 803 O O . TYR A 1 98 ? 9.692 0.544 -5.489 1.00 96.12 98 TYR A O 1
ATOM 811 N N . TRP A 1 99 ? 9.985 -0.543 -3.543 1.00 96.56 99 TRP A N 1
ATOM 812 C CA . TRP A 1 99 ? 11.178 -1.270 -3.967 1.00 96.56 99 TRP A CA 1
ATOM 813 C C . TRP A 1 99 ? 10.860 -2.278 -5.080 1.00 96.56 99 TRP A C 1
ATOM 815 O O . TRP A 1 99 ? 11.595 -2.351 -6.073 1.00 96.56 99 TRP A O 1
ATOM 825 N N . PHE A 1 100 ? 9.735 -2.989 -4.961 1.00 97.19 100 PHE A N 1
ATOM 826 C CA . PHE A 1 100 ? 9.287 -3.992 -5.921 1.00 97.19 100 PHE A CA 1
ATOM 827 C C . PHE A 1 100 ? 9.037 -3.390 -7.311 1.00 97.19 100 PHE A C 1
ATOM 829 O O . PHE A 1 100 ? 9.610 -3.842 -8.303 1.00 97.19 100 PHE A O 1
ATOM 836 N N . TYR A 1 101 ? 8.270 -2.302 -7.397 1.00 97.00 101 TYR A N 1
ATOM 837 C CA . TYR A 1 101 ? 8.019 -1.613 -8.671 1.00 97.00 101 TYR A CA 1
ATOM 838 C C . TYR A 1 101 ? 9.212 -0.782 -9.179 1.00 97.00 101 TYR A C 1
ATOM 840 O O . TYR A 1 101 ? 9.128 -0.165 -10.239 1.00 97.00 101 TYR A O 1
ATOM 848 N N . GLY A 1 102 ? 10.323 -0.756 -8.437 1.00 94.75 102 GLY A N 1
ATOM 849 C CA . GLY A 1 102 ? 11.581 -0.131 -8.830 1.00 94.75 102 GLY A CA 1
ATOM 850 C C . GLY A 1 102 ? 12.646 -1.158 -9.207 1.00 94.75 102 GLY A C 1
ATOM 851 O O . GLY A 1 102 ? 12.700 -1.640 -10.337 1.00 94.75 102 GLY A O 1
ATOM 852 N N . LYS A 1 103 ? 13.535 -1.472 -8.258 1.00 94.56 103 LYS A N 1
ATOM 853 C CA . LYS A 1 103 ? 14.720 -2.311 -8.505 1.00 94.56 103 LYS A CA 1
ATOM 854 C C . LYS A 1 103 ? 14.348 -3.736 -8.910 1.00 94.56 103 LYS A C 1
ATOM 856 O O . LYS A 1 103 ? 14.985 -4.294 -9.800 1.00 94.56 103 LYS A O 1
ATOM 861 N N . GLN A 1 104 ? 13.314 -4.316 -8.304 1.00 95.31 104 GLN A N 1
ATOM 862 C CA . GLN A 1 104 ? 12.877 -5.662 -8.674 1.00 95.31 104 GLN A CA 1
ATOM 863 C C . GLN A 1 104 ? 12.238 -5.687 -10.070 1.00 95.31 104 GLN A C 1
ATOM 865 O O . GLN A 1 104 ? 12.546 -6.573 -10.865 1.00 95.31 104 GLN A O 1
ATOM 870 N N . ALA A 1 105 ? 11.432 -4.680 -10.412 1.00 95.75 105 ALA A N 1
ATOM 871 C CA . ALA A 1 105 ? 10.879 -4.516 -11.753 1.00 95.75 105 ALA A CA 1
ATOM 872 C C . ALA A 1 105 ? 11.960 -4.375 -12.835 1.00 95.75 105 ALA A C 1
ATOM 874 O O . ALA A 1 105 ? 11.828 -4.970 -13.901 1.00 95.75 105 ALA A O 1
ATOM 875 N N . GLN A 1 106 ? 13.052 -3.657 -12.551 1.00 95.44 106 GLN A N 1
ATOM 876 C CA . GLN A 1 106 ? 14.209 -3.566 -13.453 1.00 95.44 106 GLN A CA 1
ATOM 877 C C . GLN A 1 106 ? 14.861 -4.932 -13.685 1.00 95.44 106 GLN A C 1
ATOM 879 O O . GLN A 1 106 ? 15.097 -5.315 -14.828 1.00 95.44 106 GLN A O 1
ATOM 884 N N . ARG A 1 107 ? 15.099 -5.701 -12.615 1.00 94.88 107 ARG A N 1
ATOM 885 C CA . ARG A 1 107 ? 15.657 -7.062 -12.719 1.00 94.88 107 ARG A CA 1
ATOM 886 C C . ARG A 1 107 ? 14.761 -7.975 -13.553 1.00 94.88 107 ARG A C 1
ATOM 888 O O . ARG A 1 107 ? 15.255 -8.719 -14.396 1.00 94.88 107 ARG A O 1
ATOM 895 N N . MET A 1 108 ? 13.450 -7.897 -13.339 1.00 94.69 108 MET A N 1
ATOM 896 C CA . MET A 1 108 ? 12.475 -8.688 -14.083 1.00 94.69 108 MET A CA 1
ATOM 897 C C . MET A 1 108 ? 12.423 -8.285 -15.563 1.00 94.69 108 MET A C 1
ATOM 899 O O . MET A 1 108 ? 12.444 -9.162 -16.419 1.00 94.69 108 MET A O 1
ATOM 903 N N . ALA A 1 109 ? 12.433 -6.985 -15.872 1.00 95.06 109 ALA A N 1
ATOM 904 C CA . ALA A 1 109 ? 12.479 -6.487 -17.247 1.00 95.06 109 ALA A CA 1
ATOM 905 C C . ALA A 1 109 ? 13.745 -6.954 -17.982 1.00 95.06 109 ALA A C 1
ATOM 907 O O . ALA A 1 109 ? 13.645 -7.488 -19.083 1.00 95.06 109 ALA A O 1
ATOM 908 N N . ASN A 1 110 ? 14.917 -6.839 -17.346 1.00 94.50 110 ASN A N 1
ATOM 909 C CA . ASN A 1 110 ? 16.183 -7.296 -17.924 1.00 94.50 110 ASN A CA 1
ATOM 910 C C . ASN A 1 110 ? 16.157 -8.800 -18.211 1.00 94.50 110 ASN A C 1
ATOM 912 O O . ASN A 1 110 ? 16.542 -9.221 -19.293 1.00 94.50 110 ASN A O 1
ATOM 916 N N . LYS A 1 111 ? 15.635 -9.611 -17.283 1.00 92.94 111 LYS A N 1
ATOM 917 C CA . LYS A 1 111 ? 15.507 -11.060 -17.492 1.00 92.94 111 LYS A CA 1
ATOM 918 C C . LYS A 1 111 ? 14.522 -11.419 -18.613 1.00 92.94 111 LYS A C 1
ATOM 920 O O . LYS A 1 111 ? 14.677 -12.457 -19.239 1.00 92.94 111 LYS A O 1
ATOM 925 N N . MET A 1 112 ? 13.492 -10.603 -18.841 1.00 92.56 112 MET A N 1
ATOM 926 C CA . MET A 1 112 ? 12.479 -10.863 -19.870 1.00 92.56 112 MET A CA 1
ATOM 927 C C . MET A 1 112 ? 12.889 -10.388 -21.267 1.00 92.56 112 MET A C 1
ATOM 929 O O . MET A 1 112 ? 12.426 -10.972 -22.243 1.00 92.56 112 MET A O 1
ATOM 933 N N . PHE A 1 113 ? 13.689 -9.323 -21.371 1.00 91.75 113 PHE A N 1
ATOM 934 C CA . PHE A 1 113 ? 13.943 -8.643 -22.648 1.00 91.75 113 PHE A CA 1
ATOM 935 C C . PHE A 1 113 ? 15.422 -8.515 -23.025 1.00 91.75 113 PHE A C 1
ATOM 937 O O . PHE A 1 113 ? 15.709 -8.380 -24.206 1.00 91.75 113 PHE A O 1
ATOM 944 N N . ASN A 1 114 ? 16.346 -8.608 -22.066 1.00 75.44 114 ASN A N 1
ATOM 945 C CA . ASN A 1 114 ? 17.791 -8.505 -22.297 1.00 75.44 114 ASN A CA 1
ATOM 946 C C . ASN A 1 114 ? 18.488 -9.8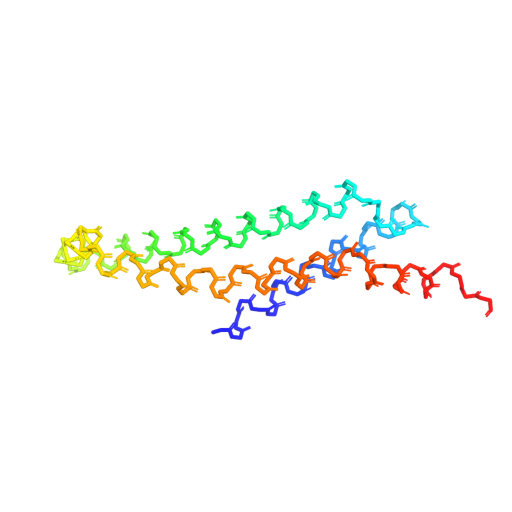54 -22.069 1.00 75.44 114 ASN A C 1
ATOM 948 O O . ASN A 1 114 ? 19.539 -9.917 -21.435 1.00 75.44 114 ASN A O 1
ATOM 952 N N . VAL A 1 115 ? 17.891 -10.940 -22.566 1.00 57.41 115 VAL A N 1
ATOM 953 C CA . VAL A 1 115 ? 18.596 -12.220 -22.689 1.00 57.41 115 VAL A CA 1
ATOM 954 C C . VAL A 1 115 ? 19.522 -12.107 -23.902 1.00 57.41 115 VAL A C 1
ATOM 956 O O . VAL A 1 115 ? 19.091 -12.332 -25.030 1.00 57.41 115 VAL A O 1
ATOM 959 N N . SER A 1 116 ? 20.753 -11.657 -23.659 1.00 45.47 116 SER A N 1
ATOM 960 C CA . SER A 1 116 ? 21.917 -11.934 -24.507 1.00 45.47 116 SER A CA 1
ATOM 961 C C . SER A 1 116 ? 22.501 -13.282 -24.117 1.00 45.47 116 SER A C 1
ATOM 963 O O . SER A 1 116 ? 22.771 -13.423 -22.899 1.00 45.47 116 SER A O 1
#

Foldseek 3Di:
DVVVVVVLVVVLVVVLVVCCVVVLAADDPVRLVVQLVVSLCVVVVVVVCVVVVVLVVVCVVPVVSVVVVVVLVPDPVSVVVVVVVVCVVSVVSSVVSSCCSPPVSRVVSCVVRVPD

Solvent-accessible surface area (backbone atoms only — not 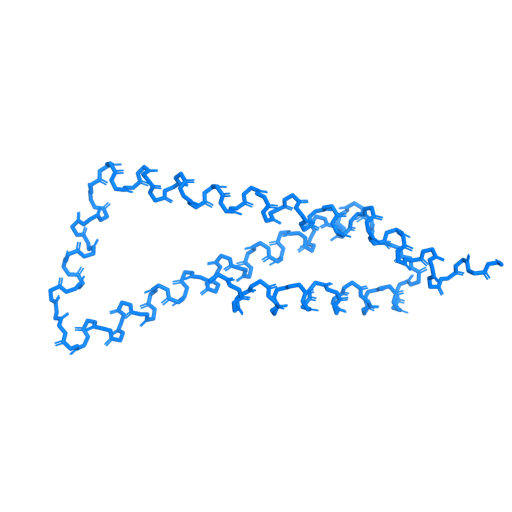comparable to full-atom values): 6335 Å² total; per-residue (Å²): 116,69,83,60,50,55,59,51,52,51,50,52,53,51,53,51,52,54,46,32,72,72,69,74,44,50,60,50,74,69,54,25,51,51,52,31,51,51,54,50,50,52,51,53,49,52,52,51,50,49,51,54,50,48,50,57,61,51,29,75,80,38,65,61,55,54,54,50,51,57,53,46,70,69,33,68,68,54,47,52,51,51,51,51,56,48,47,68,51,48,54,57,52,48,51,52,42,43,42,42,40,39,65,50,30,42,55,52,36,41,68,74,72,62,77,124

Radius of gyration: 19.08 Å; Cα contacts (8 Å, |Δi|>4): 53; chains: 1; bounding box: 48×24×49 Å

Organism: NCBI:txid525242

Sequence (116 aa):
GILTAVPYLGAMIFVLFRFLKKERRAPTVPEKKKFTLGFTLIFWGYNLCGVLFGLFLFSRKDPEILQNFMLYLKQPQFLSIMVIMLLMLAIPLYLITYWFYGKQAQRMANKMFNVS

pLDDT: mean 90.96, std 9.14, range [45.47, 97.19]

InterPro domains:
  IPR047730 ABZJ_00895-like [NF038216] (2-108)